Protein AF-A0A3A8RYT7-F1 (afdb_monomer_lite)

Secondary structure (DSSP, 8-state):
------STTGGGGG-----S--TTSPPPPHHHHHHTS-HHHHHHHHHHHHHHHTS-HHHHHHHHHHHHHHHHS-HHHHHHHHHHHHHHHHS-HHHHHHHHHHHHHHHHS-HHHHHHHHHHHHHHTTS-HHHHHHHHHHHHHHHHS-HHHHHHHHHHHHHHHH--

pLDDT: mean 83.04, std 16.18, range [30.67, 96.38]

Sequence (164 aa):
MLRRMTAGVLAVALIIGVPAFAANAPAPTAAERFEKLPPEQKEALRAKLREFKAMSPEEQARVRANLQRWRQLPPEERERLKTNLRDFQRLSPQERQAVREQVRELRGLTPERRGELRERVRAYLKEHPERREQMLENMRRWRQMSQEQRQEARERLRERRRNK

Structure (mmCIF, N/CA/C/O backbone):
data_AF-A0A3A8RYT7-F1
#
_entry.id   AF-A0A3A8RYT7-F1
#
loop_
_atom_site.group_PDB
_atom_site.id
_atom_site.type_symbol
_atom_site.label_atom_id
_atom_site.label_alt_id
_atom_site.label_comp_id
_atom_site.label_asym_id
_atom_site.label_entity_id
_atom_site.label_seq_id
_atom_site.pdbx_PDB_ins_code
_atom_site.Cartn_x
_atom_site.Cartn_y
_atom_site.Cartn_z
_atom_site.occupancy
_atom_site.B_iso_or_equiv
_atom_site.auth_seq_id
_atom_site.auth_comp_id
_atom_site.auth_asym_id
_atom_site.auth_atom_id
_atom_site.pdbx_PDB_model_num
ATOM 1 N N . MET A 1 1 ? 8.070 -24.289 -0.111 1.00 30.67 1 MET A N 1
ATOM 2 C CA . MET A 1 1 ? 8.555 -22.914 0.159 1.00 30.67 1 MET A CA 1
ATOM 3 C C . MET A 1 1 ? 8.105 -21.987 -0.966 1.00 30.67 1 MET A C 1
ATOM 5 O O . MET A 1 1 ? 8.712 -21.978 -2.027 1.00 30.67 1 MET A O 1
ATOM 9 N N . LEU A 1 2 ? 7.003 -21.256 -0.779 1.00 33.19 2 LEU A N 1
ATOM 10 C CA . LEU A 1 2 ? 6.438 -20.389 -1.818 1.00 33.19 2 LEU A CA 1
ATOM 11 C C . LEU A 1 2 ? 7.150 -19.028 -1.776 1.00 33.19 2 LEU A C 1
ATOM 13 O O . LEU A 1 2 ? 6.910 -18.220 -0.874 1.00 33.19 2 LEU A O 1
ATOM 17 N N . ARG A 1 3 ? 8.073 -18.798 -2.716 1.00 41.19 3 ARG A N 1
ATOM 18 C CA . ARG A 1 3 ? 8.813 -17.536 -2.865 1.00 41.19 3 ARG A CA 1
ATOM 19 C C . ARG A 1 3 ? 7.804 -16.418 -3.147 1.00 41.19 3 ARG A C 1
ATOM 21 O O . ARG A 1 3 ? 7.321 -16.243 -4.260 1.00 41.19 3 ARG A O 1
ATOM 28 N N . ARG A 1 4 ? 7.438 -15.674 -2.103 1.00 45.72 4 ARG A N 1
ATOM 29 C CA . ARG A 1 4 ? 6.606 -14.474 -2.206 1.00 45.72 4 ARG A CA 1
ATOM 30 C C . ARG A 1 4 ? 7.372 -13.444 -3.021 1.00 45.72 4 ARG A C 1
ATOM 32 O O . ARG A 1 4 ? 8.279 -12.801 -2.501 1.00 45.72 4 ARG A O 1
ATOM 39 N N . MET A 1 5 ? 7.011 -13.309 -4.292 1.00 39.94 5 MET A N 1
ATOM 40 C CA . MET A 1 5 ? 7.518 -12.248 -5.148 1.00 39.94 5 MET A CA 1
ATOM 41 C C . MET A 1 5 ? 7.146 -10.900 -4.528 1.00 39.94 5 MET A C 1
ATOM 43 O O . MET A 1 5 ? 5.994 -10.464 -4.552 1.00 39.94 5 MET A O 1
ATOM 47 N N . THR A 1 6 ? 8.138 -10.262 -3.915 1.00 41.28 6 THR A N 1
ATOM 48 C CA . THR A 1 6 ? 8.111 -8.844 -3.589 1.00 41.28 6 THR A CA 1
ATOM 49 C C . THR A 1 6 ? 7.886 -8.044 -4.871 1.00 41.28 6 THR A C 1
ATOM 51 O O . THR A 1 6 ? 8.166 -8.511 -5.972 1.00 41.28 6 THR A O 1
ATOM 54 N N . ALA A 1 7 ? 7.346 -6.840 -4.709 1.00 44.44 7 ALA A N 1
ATOM 55 C CA . ALA A 1 7 ? 6.890 -5.863 -5.700 1.00 44.44 7 ALA A CA 1
ATOM 56 C C . ALA A 1 7 ? 7.863 -5.462 -6.849 1.00 44.44 7 ALA A C 1
ATOM 58 O O . ALA A 1 7 ? 7.678 -4.419 -7.468 1.00 44.44 7 ALA A O 1
ATOM 59 N N . GLY A 1 8 ? 8.893 -6.249 -7.164 1.00 44.44 8 GLY A N 1
ATOM 60 C CA . GLY A 1 8 ? 9.956 -5.914 -8.111 1.00 44.44 8 GLY A CA 1
ATOM 61 C C . GLY A 1 8 ? 9.614 -6.045 -9.597 1.00 44.44 8 GLY A C 1
ATOM 62 O O . GLY A 1 8 ? 10.366 -5.521 -10.410 1.00 44.44 8 GLY A O 1
ATOM 63 N N . VAL A 1 9 ? 8.500 -6.679 -9.990 1.00 42.31 9 VAL A N 1
ATOM 64 C CA . VAL A 1 9 ? 8.137 -6.762 -11.424 1.00 42.31 9 VAL A CA 1
ATOM 65 C C . VAL A 1 9 ? 7.476 -5.469 -11.926 1.00 42.31 9 VAL A C 1
ATOM 67 O O . VAL A 1 9 ? 7.629 -5.113 -13.089 1.00 42.31 9 VAL A O 1
ATOM 70 N N . LEU A 1 10 ? 6.807 -4.702 -11.054 1.00 43.44 10 LEU A N 1
ATOM 71 C CA . LEU A 1 10 ? 6.193 -3.418 -11.437 1.00 43.44 10 LEU A CA 1
ATOM 72 C C . LEU A 1 10 ? 7.191 -2.249 -11.476 1.00 43.44 10 LEU A C 1
ATOM 74 O O . LEU A 1 10 ? 6.935 -1.261 -12.161 1.00 43.44 10 LEU A O 1
ATOM 78 N N . ALA A 1 11 ? 8.338 -2.361 -10.799 1.00 43.31 11 ALA A N 1
ATOM 79 C CA . ALA A 1 11 ? 9.322 -1.278 -10.703 1.00 43.31 11 ALA A CA 1
ATOM 80 C C . ALA A 1 11 ? 10.012 -0.947 -12.041 1.00 43.31 11 ALA A C 1
ATOM 82 O O . ALA A 1 11 ? 10.544 0.145 -12.208 1.00 43.31 11 ALA A O 1
ATOM 83 N N . VAL A 1 12 ? 9.961 -1.851 -13.022 1.00 44.66 12 VAL A N 1
ATOM 84 C CA . VAL A 1 12 ? 10.600 -1.660 -14.334 1.00 44.66 12 VAL A CA 1
ATOM 85 C C . VAL A 1 12 ? 9.741 -0.814 -15.293 1.00 44.66 12 VAL A C 1
ATOM 87 O O . VAL A 1 12 ? 10.249 -0.259 -16.260 1.00 44.66 12 VAL A O 1
ATOM 90 N N . ALA A 1 13 ? 8.446 -0.625 -15.015 1.00 46.00 13 ALA A N 1
ATOM 91 C CA . ALA A 1 13 ? 7.547 0.159 -15.875 1.00 46.00 13 ALA A CA 1
ATOM 92 C C . ALA A 1 13 ? 7.623 1.688 -15.643 1.00 46.00 13 ALA A C 1
ATOM 94 O O . ALA A 1 13 ? 6.782 2.434 -16.143 1.00 46.00 13 ALA A O 1
ATOM 95 N N . LEU A 1 14 ? 8.593 2.156 -14.854 1.00 48.78 14 LEU A N 1
ATOM 96 C CA . LEU A 1 14 ? 8.591 3.476 -14.216 1.00 48.78 14 LEU A CA 1
ATOM 97 C C . LEU A 1 14 ? 9.574 4.485 -14.843 1.00 48.78 14 LEU A C 1
ATOM 99 O O . LEU A 1 14 ? 9.796 5.542 -14.265 1.00 48.78 14 LEU A O 1
ATOM 103 N N . ILE A 1 15 ? 10.117 4.203 -16.033 1.00 51.31 15 ILE A N 1
ATOM 104 C CA . ILE A 1 15 ? 11.001 5.121 -16.779 1.00 51.31 15 ILE A CA 1
ATOM 105 C C . ILE A 1 15 ? 10.313 5.590 -18.066 1.00 51.31 15 ILE A C 1
ATOM 107 O O . ILE A 1 15 ? 10.746 5.263 -19.163 1.00 51.31 15 ILE A O 1
ATOM 111 N N . ILE A 1 16 ? 9.196 6.314 -17.962 1.00 58.72 16 ILE A N 1
ATOM 112 C CA . ILE A 1 16 ? 8.675 7.112 -19.086 1.00 58.72 16 ILE A CA 1
ATOM 113 C C . ILE A 1 16 ? 7.991 8.357 -18.506 1.00 58.72 16 ILE A C 1
ATOM 115 O O . ILE A 1 16 ? 6.768 8.447 -18.457 1.00 58.72 16 ILE A O 1
ATOM 119 N N . GLY A 1 17 ? 8.785 9.293 -17.991 1.00 46.75 17 GLY A N 1
ATOM 120 C CA . GLY A 1 17 ? 8.376 10.693 -17.916 1.00 46.75 17 GLY A CA 1
ATOM 121 C C . GLY A 1 17 ? 8.870 11.365 -19.191 1.00 46.75 17 GLY A C 1
ATOM 122 O O . GLY A 1 17 ? 10.078 11.442 -19.392 1.00 46.75 17 GLY A O 1
ATOM 123 N N . VAL A 1 18 ? 7.966 11.778 -20.077 1.00 53.50 18 VAL A N 1
ATOM 124 C CA . VAL A 1 18 ? 8.312 12.622 -21.230 1.00 53.50 18 VAL A CA 1
ATOM 125 C C . VAL A 1 18 ? 7.787 14.024 -20.915 1.00 53.50 18 VAL A C 1
ATOM 127 O O . VAL A 1 18 ? 6.599 14.135 -20.604 1.00 53.50 18 VAL A O 1
ATOM 130 N N . PRO A 1 19 ? 8.614 15.084 -20.957 1.00 48.06 19 PRO A N 1
ATOM 131 C CA . PRO A 1 19 ? 8.099 16.445 -20.929 1.00 48.06 19 PRO A CA 1
ATOM 132 C C . PRO A 1 19 ? 7.312 16.698 -22.218 1.00 48.06 19 PRO A C 1
ATOM 134 O O . PRO A 1 19 ? 7.788 16.419 -23.318 1.00 48.06 19 PRO A O 1
ATOM 137 N N . ALA A 1 20 ? 6.087 17.201 -22.080 1.00 52.72 20 ALA A N 1
ATOM 138 C CA . ALA A 1 20 ? 5.214 17.536 -23.195 1.00 52.72 20 ALA A CA 1
ATOM 139 C C . ALA A 1 20 ? 5.680 18.832 -23.880 1.00 52.72 20 ALA A C 1
ATOM 141 O O . ALA A 1 20 ? 5.076 19.879 -23.696 1.00 52.72 20 ALA A O 1
ATOM 142 N N . PHE A 1 21 ? 6.751 18.761 -24.671 1.00 51.50 21 PHE A N 1
ATOM 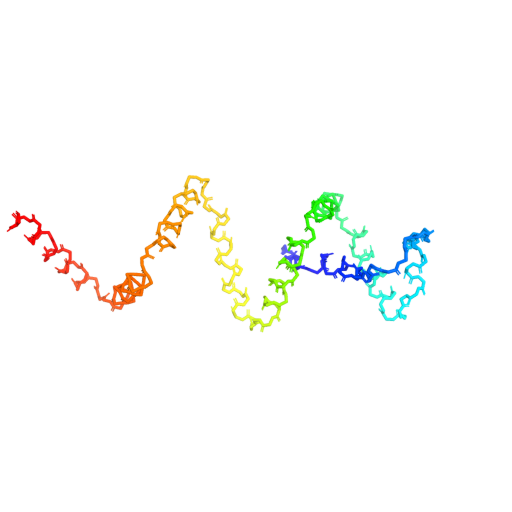143 C CA . PHE A 1 21 ? 7.094 19.793 -25.650 1.00 51.50 21 PHE A CA 1
ATOM 144 C C . PHE A 1 21 ? 7.654 19.132 -26.913 1.00 51.50 21 PHE A C 1
ATOM 146 O O . PHE A 1 21 ? 8.805 18.713 -26.929 1.00 51.50 21 PHE A O 1
ATOM 153 N N . ALA A 1 22 ? 6.781 19.001 -27.923 1.00 48.41 22 ALA A N 1
ATOM 154 C CA . ALA A 1 22 ? 7.020 18.845 -29.370 1.00 48.41 22 ALA A CA 1
ATOM 155 C C . ALA A 1 22 ? 5.973 17.893 -29.981 1.00 48.41 22 ALA A C 1
ATOM 157 O O . ALA A 1 22 ? 6.192 16.693 -30.151 1.00 48.41 22 ALA A O 1
ATOM 158 N N . ALA A 1 23 ? 4.807 18.443 -30.315 1.00 55.03 23 ALA A N 1
A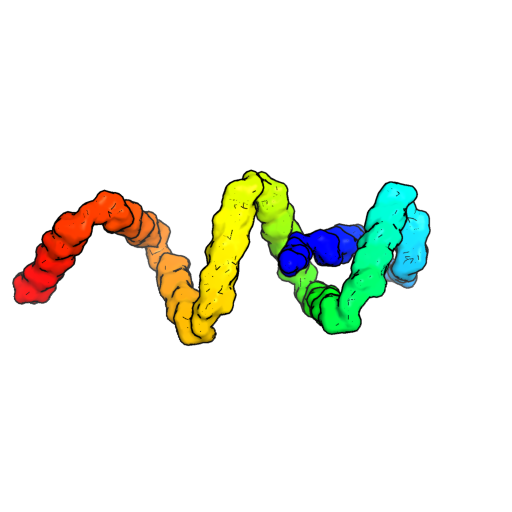TOM 159 C CA . ALA A 1 23 ? 3.771 17.750 -31.067 1.00 55.03 23 ALA A CA 1
ATOM 160 C C . ALA A 1 23 ? 4.160 17.674 -32.558 1.00 55.03 23 ALA A C 1
ATOM 162 O O . ALA A 1 23 ? 3.722 18.521 -33.323 1.00 55.03 23 ALA A O 1
ATOM 163 N N . ASN A 1 24 ? 5.038 16.729 -32.941 1.00 59.34 24 ASN A N 1
ATOM 164 C CA . ASN A 1 24 ? 5.010 16.046 -34.259 1.00 59.34 24 ASN A CA 1
ATOM 165 C C . ASN A 1 24 ? 6.122 15.005 -34.530 1.00 59.34 24 ASN A C 1
ATOM 167 O O . ASN A 1 24 ? 6.203 14.490 -35.642 1.00 59.34 24 ASN A O 1
ATOM 171 N N . ALA A 1 25 ? 6.968 14.635 -33.565 1.00 57.53 25 ALA A N 1
ATOM 172 C CA . ALA A 1 25 ? 7.883 13.504 -33.759 1.00 57.53 25 ALA A CA 1
ATOM 173 C C . ALA A 1 25 ? 7.197 12.181 -33.358 1.00 57.53 25 ALA A C 1
ATOM 175 O O . ALA A 1 25 ? 6.558 12.143 -32.299 1.00 57.53 25 ALA A O 1
ATOM 176 N N . PRO A 1 26 ? 7.326 11.083 -34.135 1.00 65.25 26 PRO A N 1
ATOM 177 C CA . PRO A 1 26 ? 6.882 9.776 -33.672 1.00 65.25 26 PRO A CA 1
ATOM 178 C C . PRO A 1 26 ? 7.617 9.448 -32.370 1.00 65.25 26 PRO A C 1
ATOM 180 O O . PRO A 1 26 ? 8.838 9.581 -32.272 1.00 65.25 26 PRO A O 1
ATOM 183 N N . ALA A 1 27 ? 6.861 9.062 -31.341 1.00 69.62 27 ALA A N 1
ATOM 184 C CA . ALA A 1 27 ? 7.455 8.687 -30.069 1.00 69.62 27 ALA A CA 1
ATOM 185 C C . ALA A 1 27 ? 8.453 7.536 -30.299 1.00 69.62 27 ALA A C 1
ATOM 187 O O . ALA A 1 27 ? 8.110 6.584 -31.007 1.00 69.62 27 ALA A O 1
ATOM 188 N N . PRO A 1 28 ? 9.653 7.576 -29.691 1.00 75.50 28 PRO A N 1
ATOM 189 C CA . PRO A 1 28 ? 10.667 6.558 -29.919 1.00 75.50 28 PRO A CA 1
ATOM 190 C C . PRO A 1 28 ? 10.114 5.167 -29.598 1.00 75.50 28 PRO A C 1
ATOM 192 O O . PRO A 1 28 ? 9.406 4.959 -28.601 1.00 75.50 28 PRO A O 1
ATOM 195 N N . THR A 1 29 ? 10.446 4.193 -30.432 1.00 84.38 29 THR A N 1
ATOM 196 C CA . THR A 1 29 ? 10.098 2.785 -30.247 1.00 84.38 29 THR A CA 1
ATOM 197 C C . THR A 1 29 ? 10.663 2.251 -28.925 1.00 84.38 29 THR A C 1
ATOM 199 O O . THR A 1 29 ? 11.516 2.859 -28.271 1.00 84.38 29 THR A O 1
ATOM 202 N N . ALA A 1 30 ? 10.165 1.098 -28.473 1.00 79.81 30 ALA A N 1
ATOM 203 C CA . ALA A 1 30 ? 10.712 0.452 -27.279 1.00 79.81 30 ALA A CA 1
ATOM 204 C C . ALA A 1 30 ? 12.192 0.058 -27.464 1.00 79.81 30 ALA A C 1
ATOM 206 O O . ALA A 1 30 ? 12.958 0.142 -26.508 1.00 79.81 30 ALA A O 1
ATOM 207 N N . ALA A 1 31 ? 12.589 -0.314 -28.686 1.00 82.25 31 ALA A N 1
ATOM 208 C CA . ALA A 1 31 ? 13.969 -0.641 -29.034 1.00 82.25 31 ALA A CA 1
ATOM 209 C C . ALA A 1 31 ? 14.881 0.593 -28.954 1.00 82.25 31 ALA A C 1
ATOM 211 O O . ALA A 1 31 ? 15.896 0.559 -28.269 1.00 82.25 31 ALA A O 1
ATOM 212 N N . GLU A 1 32 ? 14.477 1.721 -29.542 1.00 85.81 32 GLU A N 1
ATOM 213 C CA . GLU A 1 32 ? 15.251 2.971 -29.466 1.00 85.81 32 GLU A CA 1
ATOM 214 C C . GLU A 1 32 ? 15.373 3.494 -28.031 1.00 85.81 32 GLU A C 1
ATOM 216 O O . GLU A 1 32 ? 16.415 4.015 -27.637 1.00 85.81 32 GLU A O 1
ATOM 221 N N . ARG A 1 33 ? 14.317 3.342 -27.220 1.00 84.38 33 ARG A N 1
ATOM 222 C CA . ARG A 1 33 ? 14.370 3.669 -25.788 1.00 84.38 33 ARG A CA 1
ATOM 223 C C . ARG A 1 33 ? 15.331 2.763 -25.033 1.00 84.38 33 ARG A C 1
ATOM 225 O O . ARG A 1 33 ? 16.074 3.262 -24.197 1.00 84.38 33 ARG A O 1
ATOM 232 N N . PHE A 1 34 ? 15.322 1.463 -25.327 1.00 85.19 34 PHE A N 1
ATOM 233 C CA . PHE A 1 34 ? 16.253 0.513 -24.729 1.00 85.19 34 PHE A CA 1
ATOM 234 C C . PHE A 1 34 ? 17.698 0.864 -25.072 1.00 85.19 34 PHE A C 1
ATOM 236 O O . PHE A 1 34 ? 18.537 0.877 -24.176 1.00 85.19 34 PHE A O 1
ATOM 243 N N . GLU A 1 35 ? 17.985 1.218 -26.327 1.00 89.56 35 GLU A N 1
ATOM 244 C CA . GLU A 1 35 ? 19.350 1.535 -26.748 1.00 89.56 35 GLU A CA 1
ATOM 245 C C . GLU A 1 35 ? 19.944 2.762 -26.055 1.00 89.56 35 GLU A C 1
ATOM 247 O O . GLU A 1 35 ? 21.149 2.793 -25.801 1.00 89.56 35 GLU A O 1
ATOM 252 N N . LYS A 1 36 ? 19.100 3.717 -25.660 1.00 90.75 36 LYS A N 1
ATOM 253 C CA . LYS A 1 36 ? 19.501 4.918 -24.915 1.00 90.75 36 LYS A CA 1
ATOM 254 C C . LYS A 1 36 ? 19.719 4.682 -23.414 1.00 90.75 36 LYS A C 1
ATOM 256 O O . LYS A 1 36 ? 20.141 5.605 -22.721 1.00 90.75 36 LYS A O 1
ATOM 261 N N . LEU A 1 37 ? 19.418 3.492 -22.886 1.00 88.94 37 LEU A N 1
ATOM 262 C CA . LEU A 1 37 ? 19.638 3.192 -21.469 1.00 88.94 37 LEU A CA 1
ATOM 263 C C . LEU A 1 37 ? 21.136 3.004 -21.159 1.00 88.94 37 LEU A C 1
ATOM 265 O O . LEU A 1 37 ? 21.842 2.375 -21.952 1.00 88.94 37 LEU A O 1
ATOM 269 N N . PRO A 1 38 ? 21.615 3.455 -19.984 1.00 93.44 38 PRO A N 1
ATOM 270 C CA . PRO A 1 38 ? 22.943 3.106 -19.486 1.00 93.44 38 PRO A CA 1
ATOM 271 C C . PRO A 1 38 ? 23.153 1.583 -19.423 1.00 93.44 38 PRO A C 1
ATOM 273 O O . PRO A 1 38 ? 22.178 0.852 -19.190 1.00 93.44 38 PRO A O 1
ATOM 276 N N . PRO A 1 39 ? 24.391 1.085 -19.591 1.00 92.19 39 PRO A N 1
ATOM 277 C CA . PRO A 1 39 ? 24.693 -0.348 -19.579 1.00 92.19 39 PRO A CA 1
ATOM 278 C C . PRO A 1 39 ? 24.120 -1.091 -18.365 1.00 92.19 39 PRO A C 1
ATOM 280 O O . PRO A 1 39 ? 23.531 -2.162 -18.513 1.00 92.19 39 PRO A O 1
ATOM 283 N N . GLU A 1 40 ? 24.190 -0.493 -17.177 1.00 88.06 40 GLU A N 1
ATOM 284 C CA . GLU A 1 40 ? 23.693 -1.074 -15.928 1.00 88.06 40 GLU A CA 1
ATOM 285 C C . GLU A 1 40 ? 22.168 -1.246 -15.958 1.00 88.06 40 GLU A C 1
ATOM 287 O O . GLU A 1 40 ? 21.628 -2.253 -15.497 1.00 88.06 40 GLU A O 1
ATOM 292 N N . GLN A 1 41 ? 21.456 -0.283 -16.550 1.00 85.81 41 GLN A N 1
ATOM 293 C CA . GLN A 1 41 ? 20.003 -0.351 -16.707 1.00 85.81 41 GLN A CA 1
ATOM 294 C C . GLN A 1 41 ? 19.600 -1.369 -17.780 1.00 85.81 41 GLN A C 1
ATOM 296 O O . GLN A 1 41 ? 18.618 -2.096 -17.592 1.00 85.81 41 GLN A O 1
ATOM 301 N N . LYS A 1 42 ? 20.368 -1.471 -18.875 1.00 88.56 42 LYS A N 1
ATOM 302 C CA . LYS A 1 42 ? 20.180 -2.520 -19.891 1.00 88.56 42 LYS A CA 1
ATOM 303 C C . LYS A 1 42 ? 20.322 -3.907 -19.264 1.00 88.56 42 LYS A C 1
ATOM 305 O O . LYS A 1 42 ? 19.456 -4.759 -19.474 1.00 88.56 42 LYS A O 1
ATOM 310 N N . GLU A 1 43 ? 21.357 -4.123 -18.454 1.00 91.06 43 GLU A N 1
ATOM 311 C CA . GLU A 1 43 ? 21.577 -5.398 -17.764 1.00 91.06 43 GLU A CA 1
ATOM 312 C C . GLU A 1 43 ? 20.497 -5.707 -16.725 1.00 91.06 43 GLU A C 1
ATOM 314 O O . GLU A 1 43 ? 19.976 -6.826 -16.696 1.00 91.06 43 GLU A O 1
ATOM 319 N N . ALA A 1 44 ? 20.071 -4.718 -15.936 1.00 86.88 44 ALA A N 1
ATOM 320 C CA . ALA A 1 44 ? 18.960 -4.888 -15.003 1.00 86.88 44 ALA A CA 1
ATOM 321 C C . ALA A 1 44 ? 17.665 -5.309 -15.724 1.00 86.88 44 ALA A C 1
ATOM 323 O O . ALA A 1 44 ? 16.960 -6.218 -15.270 1.00 86.88 44 ALA A O 1
ATOM 324 N N . LEU A 1 45 ? 17.367 -4.702 -16.879 1.00 86.31 45 LEU A N 1
ATOM 325 C CA . LEU A 1 45 ? 16.197 -5.063 -17.678 1.00 86.31 45 LEU A CA 1
ATOM 326 C C . LEU A 1 45 ? 16.318 -6.476 -18.263 1.00 86.31 45 LEU A C 1
ATOM 328 O O . LEU A 1 45 ? 15.363 -7.253 -18.198 1.00 86.31 45 LEU A O 1
ATOM 332 N N . ARG A 1 46 ? 17.493 -6.838 -18.792 1.00 89.56 46 ARG A N 1
ATOM 333 C CA . ARG A 1 46 ? 17.772 -8.193 -19.297 1.00 89.56 46 ARG A CA 1
ATOM 334 C C . ARG A 1 46 ? 17.613 -9.241 -18.197 1.00 89.56 46 ARG A C 1
ATOM 336 O O . ARG A 1 46 ? 16.992 -10.275 -18.436 1.00 89.56 46 ARG A O 1
ATOM 343 N N . ALA A 1 47 ? 18.105 -8.969 -16.988 1.00 90.12 47 ALA A N 1
ATOM 344 C CA . ALA A 1 47 ? 17.939 -9.851 -15.836 1.00 90.12 47 ALA A CA 1
ATOM 345 C C . ALA A 1 47 ? 16.458 -10.059 -15.485 1.00 90.12 47 ALA A C 1
ATOM 347 O O . ALA A 1 47 ? 16.006 -11.196 -15.358 1.00 90.12 47 ALA A O 1
ATOM 348 N N . LYS A 1 48 ? 15.672 -8.979 -15.434 1.00 87.00 48 LYS A N 1
ATOM 349 C CA . LYS A 1 48 ? 14.223 -9.045 -15.181 1.00 87.00 48 LYS A CA 1
ATOM 350 C C . LYS A 1 48 ? 13.468 -9.801 -16.273 1.00 87.00 48 LYS A C 1
ATOM 352 O O . LYS A 1 48 ? 12.531 -10.537 -15.972 1.00 87.00 48 LYS A O 1
ATOM 357 N N . LEU A 1 49 ? 13.892 -9.674 -17.531 1.00 89.00 49 LEU A N 1
ATOM 358 C CA . LEU A 1 49 ? 13.325 -10.446 -18.633 1.00 89.00 49 LEU A CA 1
ATOM 359 C C . LEU A 1 49 ? 13.640 -11.943 -18.505 1.00 89.00 49 LEU A C 1
ATOM 361 O O . LEU A 1 49 ? 12.758 -12.763 -18.753 1.00 89.00 49 LEU A O 1
ATOM 365 N N . ARG A 1 50 ? 14.864 -12.308 -18.099 1.00 92.69 50 ARG A N 1
ATOM 366 C CA . ARG A 1 50 ? 15.222 -13.708 -17.807 1.00 92.69 50 ARG A CA 1
ATOM 367 C C . ARG A 1 50 ? 14.371 -14.269 -16.668 1.00 92.69 50 ARG A C 1
ATOM 369 O O . ARG A 1 50 ? 13.811 -15.347 -16.826 1.00 92.69 50 ARG A O 1
ATOM 376 N N . GLU A 1 51 ? 14.203 -13.514 -15.580 1.00 90.69 51 GLU A N 1
ATOM 377 C CA . GLU A 1 51 ? 13.312 -13.889 -14.471 1.00 90.69 51 GLU A CA 1
ATOM 378 C C . GLU A 1 51 ? 11.877 -14.125 -14.958 1.00 90.69 51 GLU A C 1
ATOM 380 O O . GLU A 1 51 ? 11.281 -15.140 -14.623 1.00 90.69 51 GLU A O 1
ATOM 385 N N . PHE A 1 52 ? 11.330 -13.222 -15.778 1.00 89.56 52 PHE A N 1
ATOM 386 C CA . PHE A 1 52 ? 9.981 -13.362 -16.333 1.00 89.56 52 PHE A CA 1
ATOM 387 C C . PHE A 1 52 ? 9.830 -14.602 -17.219 1.00 89.56 52 PHE A C 1
ATOM 389 O O . PHE A 1 52 ? 8.853 -15.333 -17.084 1.00 89.56 52 PHE A O 1
ATOM 396 N N . LYS A 1 53 ? 10.799 -14.864 -18.102 1.00 91.75 53 LYS A N 1
ATOM 397 C CA . LYS A 1 53 ? 10.784 -16.046 -18.977 1.00 91.75 53 LYS A CA 1
ATOM 398 C C . LYS A 1 53 ? 10.887 -17.361 -18.200 1.00 91.75 53 LYS A C 1
ATOM 400 O O . LYS A 1 53 ? 10.375 -18.366 -18.673 1.00 91.75 53 LYS A O 1
ATOM 405 N N . ALA A 1 54 ? 11.521 -17.346 -17.028 1.00 94.62 54 ALA A N 1
ATOM 406 C CA . ALA A 1 54 ? 11.646 -18.510 -16.153 1.00 94.62 54 ALA A CA 1
ATOM 407 C C . ALA A 1 54 ? 10.394 -18.787 -15.290 1.00 94.62 54 ALA A C 1
ATOM 409 O O . ALA A 1 54 ? 10.344 -19.812 -14.615 1.00 94.62 54 ALA A O 1
ATOM 410 N N . MET A 1 55 ? 9.398 -17.892 -15.278 1.00 92.88 55 MET A N 1
ATOM 411 C CA . MET A 1 55 ? 8.132 -18.095 -14.556 1.00 92.88 55 MET A CA 1
ATOM 412 C C . MET A 1 55 ? 7.232 -19.111 -15.264 1.00 92.88 55 MET A C 1
ATOM 414 O O . MET A 1 55 ? 7.308 -19.258 -16.488 1.00 92.88 55 MET A O 1
ATOM 418 N N . SER A 1 56 ? 6.314 -19.734 -14.514 1.00 96.06 56 SER A N 1
ATOM 419 C CA . SER A 1 56 ? 5.291 -20.604 -15.110 1.00 96.06 56 SER A CA 1
ATOM 420 C C . SER A 1 56 ? 4.372 -19.820 -16.064 1.00 96.06 56 SER A C 1
ATOM 422 O O . SER A 1 56 ? 4.217 -18.600 -15.910 1.00 96.06 56 SER A O 1
ATOM 424 N N . PRO A 1 57 ? 3.718 -20.477 -17.038 1.00 94.69 57 PRO A N 1
ATOM 425 C CA . PRO A 1 57 ? 2.776 -19.814 -17.940 1.00 94.69 57 PRO A CA 1
ATOM 426 C C . PRO A 1 57 ? 1.684 -19.012 -17.211 1.00 94.69 57 PRO A C 1
ATOM 428 O O . PRO A 1 57 ? 1.354 -17.895 -17.623 1.00 94.69 57 PRO A O 1
ATOM 431 N N . GLU A 1 58 ? 1.173 -19.530 -16.093 1.00 93.25 58 GLU A N 1
ATOM 432 C CA . GLU A 1 58 ? 0.151 -18.888 -15.260 1.00 93.25 58 GLU A CA 1
ATOM 433 C C . GLU A 1 58 ? 0.695 -17.632 -14.573 1.00 93.25 58 GLU A C 1
ATOM 435 O O . GLU A 1 58 ? 0.044 -16.582 -14.539 1.00 93.25 58 GLU A O 1
ATOM 440 N N . GLU A 1 59 ? 1.914 -17.704 -14.041 1.00 88.88 59 GLU A N 1
ATOM 441 C CA . GLU A 1 59 ? 2.576 -16.559 -13.424 1.00 88.88 59 GLU A CA 1
ATOM 442 C C . GLU A 1 59 ? 2.877 -15.466 -14.449 1.00 88.88 59 GLU A C 1
ATOM 444 O O . GLU A 1 59 ? 2.615 -14.284 -14.189 1.00 88.88 59 GLU A O 1
ATOM 449 N N . GLN A 1 60 ? 3.344 -15.849 -15.638 1.00 90.38 60 GLN A N 1
ATOM 450 C CA . GLN A 1 60 ? 3.550 -14.916 -16.737 1.00 90.38 60 GLN A CA 1
ATOM 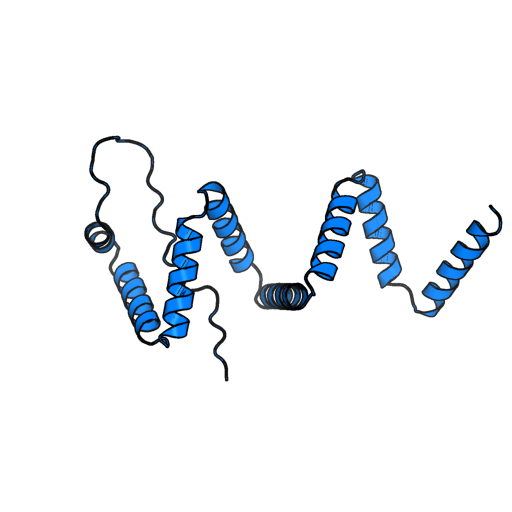451 C C . GLN A 1 60 ? 2.235 -14.257 -17.169 1.00 90.38 60 GLN A C 1
ATOM 453 O O . GLN A 1 60 ? 2.199 -13.043 -17.392 1.00 90.38 60 GLN A O 1
ATOM 458 N N . ALA A 1 61 ? 1.143 -15.024 -17.260 1.00 92.62 61 ALA A N 1
ATOM 459 C CA . ALA A 1 61 ? -0.182 -14.497 -17.577 1.00 92.62 61 ALA A CA 1
ATOM 460 C C . ALA A 1 61 ? -0.643 -13.478 -16.525 1.00 92.62 61 ALA A C 1
ATOM 462 O O . ALA A 1 61 ? -1.084 -12.381 -16.876 1.00 92.62 61 ALA A O 1
ATOM 463 N N . ARG A 1 62 ? -0.443 -13.775 -15.235 1.00 88.19 62 ARG A N 1
ATOM 464 C CA . ARG A 1 62 ? -0.740 -12.846 -14.135 1.00 88.19 62 ARG A CA 1
ATOM 465 C C . ARG A 1 62 ? 0.071 -11.553 -14.237 1.00 88.19 62 ARG A C 1
ATOM 467 O O . ARG A 1 62 ? -0.477 -10.469 -14.034 1.00 88.19 62 ARG A O 1
ATOM 474 N N . VAL A 1 63 ? 1.362 -11.643 -14.553 1.00 86.69 63 VAL A N 1
ATOM 475 C CA . VAL A 1 63 ? 2.224 -10.466 -14.751 1.00 86.69 63 VAL A CA 1
ATOM 476 C C . VAL A 1 63 ? 1.756 -9.633 -15.948 1.00 86.69 63 VAL A C 1
ATOM 478 O O . VAL A 1 63 ? 1.621 -8.416 -15.812 1.00 86.69 63 VAL A O 1
ATOM 481 N N . ARG A 1 64 ? 1.434 -10.263 -17.087 1.00 88.75 64 ARG A N 1
ATOM 482 C CA . ARG A 1 64 ? 0.890 -9.572 -18.273 1.00 88.75 64 ARG A CA 1
ATOM 483 C C . ARG A 1 64 ? -0.428 -8.859 -17.962 1.00 88.75 64 ARG A C 1
ATOM 485 O O . ARG A 1 64 ? -0.562 -7.679 -18.279 1.00 88.75 64 ARG A O 1
ATOM 492 N N . ALA A 1 65 ? -1.351 -9.521 -17.265 1.00 88.69 65 ALA A N 1
ATOM 493 C CA . ALA A 1 65 ? -2.622 -8.928 -16.848 1.00 88.69 65 ALA A CA 1
ATOM 494 C C . ALA A 1 65 ? -2.427 -7.739 -15.888 1.00 88.69 65 ALA A C 1
ATOM 496 O O . ALA A 1 65 ? -3.102 -6.715 -15.999 1.00 88.69 65 ALA A O 1
ATOM 497 N N . ASN A 1 66 ? -1.476 -7.830 -14.953 1.00 86.06 66 ASN A N 1
ATOM 498 C CA . ASN A 1 66 ? -1.128 -6.713 -14.071 1.00 86.06 66 ASN A CA 1
ATOM 499 C C . ASN A 1 66 ? -0.560 -5.522 -14.849 1.00 86.06 66 ASN A C 1
ATOM 501 O O . ASN A 1 66 ? -0.947 -4.384 -14.587 1.00 86.06 66 ASN A O 1
ATOM 505 N N . LEU A 1 67 ? 0.323 -5.779 -15.818 1.00 86.31 67 LEU A N 1
ATOM 506 C CA . LEU A 1 67 ? 0.895 -4.738 -16.667 1.00 86.31 67 LEU A CA 1
ATOM 507 C C . LEU A 1 67 ? -0.175 -4.061 -17.534 1.00 86.31 67 LEU A C 1
ATOM 509 O O . LEU A 1 67 ? -0.157 -2.841 -17.679 1.00 86.31 67 LEU A O 1
ATOM 513 N N . GLN A 1 68 ? -1.120 -4.828 -18.079 1.00 87.69 68 GLN A N 1
ATOM 514 C CA . GLN A 1 68 ? -2.242 -4.279 -18.838 1.00 87.69 68 GLN A CA 1
ATOM 515 C C . GLN A 1 68 ? -3.106 -3.363 -17.968 1.00 87.69 68 GLN A C 1
ATOM 517 O O . GLN A 1 68 ? -3.356 -2.225 -18.359 1.00 87.69 68 GLN A O 1
ATOM 522 N N . ARG A 1 69 ? -3.482 -3.810 -16.762 1.00 86.25 69 ARG A N 1
ATOM 523 C CA . ARG A 1 69 ? -4.228 -2.978 -15.805 1.00 86.25 69 ARG A CA 1
ATOM 524 C C . ARG A 1 69 ? -3.480 -1.691 -15.473 1.00 86.25 69 ARG A C 1
ATOM 526 O O . ARG A 1 69 ? -4.068 -0.621 -15.523 1.00 86.25 69 ARG A O 1
ATOM 533 N N . TRP A 1 70 ? -2.174 -1.774 -15.219 1.00 85.19 70 TRP A N 1
ATOM 534 C CA . TRP A 1 70 ? -1.334 -0.598 -14.977 1.00 85.19 70 TRP A CA 1
ATOM 535 C C . TRP A 1 70 ? -1.349 0.395 -16.150 1.00 85.19 70 TRP A C 1
ATOM 537 O O . TRP A 1 70 ? -1.509 1.596 -15.944 1.00 85.19 70 TRP A O 1
ATOM 547 N N . ARG A 1 71 ? -1.231 -0.099 -17.390 1.00 84.94 71 ARG A N 1
ATOM 548 C CA . ARG A 1 71 ? -1.283 0.719 -18.617 1.00 84.94 71 ARG A CA 1
ATOM 549 C C . ARG A 1 71 ? -2.651 1.348 -18.887 1.00 84.94 71 ARG A C 1
ATOM 551 O O . ARG A 1 71 ? -2.719 2.277 -19.682 1.00 84.94 71 ARG A O 1
ATOM 558 N N . GLN A 1 72 ? -3.710 0.855 -18.255 1.00 91.38 72 GLN A N 1
ATOM 559 C CA . GLN A 1 72 ? -5.058 1.418 -18.348 1.00 91.38 72 GLN A CA 1
ATOM 560 C C . GLN A 1 72 ? -5.354 2.430 -17.234 1.00 91.38 72 GLN A C 1
ATOM 562 O O . GLN A 1 72 ? -6.335 3.158 -17.330 1.00 91.38 72 GLN A O 1
ATOM 567 N N . LEU A 1 73 ? -4.515 2.515 -16.193 1.00 87.38 73 LEU A N 1
ATOM 568 C CA . LEU A 1 73 ? -4.706 3.501 -15.129 1.00 87.38 73 LEU A CA 1
ATOM 569 C C . LEU A 1 73 ? -4.544 4.930 -15.670 1.00 87.38 73 LEU A C 1
ATOM 571 O O . LEU A 1 73 ? -3.599 5.153 -16.441 1.00 87.38 73 LEU A O 1
ATOM 575 N N . PRO A 1 74 ? -5.376 5.890 -15.227 1.00 94.06 74 PRO A N 1
ATOM 576 C CA . PRO A 1 74 ? -5.146 7.314 -15.451 1.00 94.06 74 PRO A CA 1
ATOM 577 C C . PRO A 1 74 ? -3.765 7.757 -14.938 1.00 94.06 74 PRO A C 1
ATOM 579 O O . PRO A 1 74 ? -3.262 7.165 -13.973 1.00 94.06 74 PRO A O 1
ATOM 582 N N . PRO A 1 75 ? -3.129 8.772 -15.549 1.00 88.69 75 PRO A N 1
ATOM 583 C CA . PRO A 1 75 ? -1.820 9.267 -15.121 1.00 88.69 75 PRO A CA 1
ATOM 584 C C . PRO A 1 75 ? -1.754 9.610 -13.628 1.00 88.69 75 PRO A C 1
ATOM 586 O O . PRO A 1 75 ? -0.805 9.222 -12.950 1.00 88.69 75 PRO A O 1
ATOM 589 N N . GLU A 1 76 ? -2.792 10.244 -13.090 1.00 89.94 76 GLU A N 1
ATOM 590 C CA . GLU A 1 76 ? -2.877 10.675 -11.692 1.00 89.94 76 GLU A CA 1
ATOM 591 C C . GLU A 1 76 ? -2.876 9.473 -10.740 1.00 89.94 76 GLU A C 1
ATOM 593 O O . GLU A 1 76 ? -2.186 9.463 -9.720 1.00 89.94 76 GLU A O 1
ATOM 598 N N . GLU A 1 77 ? -3.603 8.416 -11.102 1.00 86.44 77 GLU A N 1
ATOM 599 C CA . GLU A 1 77 ? -3.639 7.168 -10.339 1.00 86.44 77 GLU A CA 1
ATOM 600 C C . GLU A 1 77 ? -2.299 6.427 -10.407 1.00 86.44 77 GLU A C 1
ATOM 602 O O . GLU A 1 77 ? -1.846 5.864 -9.407 1.00 86.44 77 GLU A O 1
ATOM 607 N N . ARG A 1 78 ? -1.597 6.477 -11.548 1.00 86.88 78 ARG A N 1
ATOM 608 C CA . ARG A 1 78 ? -0.229 5.940 -11.631 1.00 86.88 78 ARG A CA 1
ATOM 609 C C . ARG A 1 78 ? 0.709 6.690 -10.697 1.00 86.88 78 ARG A C 1
ATOM 611 O O . ARG A 1 78 ? 1.455 6.039 -9.969 1.00 86.88 78 ARG A O 1
ATOM 618 N N . GLU A 1 79 ? 0.670 8.021 -10.688 1.00 88.75 79 GLU A N 1
ATOM 619 C CA . GLU A 1 79 ? 1.517 8.826 -9.801 1.00 88.75 79 GLU A CA 1
ATOM 620 C C . GLU A 1 79 ? 1.218 8.559 -8.324 1.00 88.75 79 GLU A C 1
ATOM 622 O O . GLU A 1 79 ? 2.144 8.348 -7.539 1.00 88.75 79 GLU A O 1
ATOM 627 N N . ARG A 1 80 ? -0.057 8.424 -7.946 1.00 87.25 80 ARG A N 1
ATOM 628 C CA . ARG A 1 80 ? -0.442 8.003 -6.588 1.00 87.25 80 ARG A CA 1
ATOM 629 C C . ARG A 1 80 ? 0.176 6.662 -6.202 1.00 87.25 80 ARG A C 1
ATOM 631 O O . ARG A 1 80 ? 0.760 6.535 -5.127 1.00 87.25 80 ARG A O 1
ATOM 638 N N . LEU A 1 81 ? 0.099 5.659 -7.077 1.00 86.81 81 LEU A N 1
ATOM 639 C CA . LEU A 1 81 ? 0.684 4.343 -6.805 1.00 86.81 81 LEU A CA 1
ATOM 640 C C . LEU A 1 81 ? 2.216 4.378 -6.732 1.00 86.81 81 LEU A C 1
ATOM 642 O O . LEU A 1 81 ? 2.796 3.671 -5.906 1.00 86.81 81 LEU A O 1
ATOM 646 N N . LYS A 1 82 ? 2.876 5.205 -7.551 1.00 85.88 82 LYS A N 1
ATOM 647 C CA . LYS A 1 82 ? 4.331 5.416 -7.485 1.00 85.88 82 LYS A CA 1
ATOM 648 C C . LYS A 1 82 ? 4.745 6.045 -6.155 1.00 85.88 82 LYS A C 1
ATOM 650 O O . LYS A 1 82 ? 5.709 5.581 -5.548 1.00 85.88 82 LYS A O 1
ATOM 655 N N . THR A 1 83 ? 4.011 7.054 -5.688 1.00 90.19 83 THR A N 1
ATOM 656 C CA . THR A 1 83 ? 4.244 7.695 -4.385 1.00 90.19 83 THR A CA 1
ATOM 657 C C . THR A 1 83 ? 4.056 6.699 -3.247 1.00 90.19 83 THR A C 1
ATOM 659 O O . THR A 1 83 ? 4.981 6.492 -2.466 1.00 90.19 83 THR A O 1
ATOM 662 N N . ASN A 1 84 ? 2.944 5.959 -3.236 1.00 85.50 84 ASN A N 1
ATOM 663 C CA . ASN A 1 84 ? 2.689 4.923 -2.232 1.00 85.50 84 ASN A CA 1
ATOM 664 C C . ASN A 1 84 ? 3.794 3.854 -2.198 1.00 85.50 84 ASN A C 1
ATOM 666 O O . ASN A 1 84 ? 4.192 3.398 -1.127 1.00 85.50 84 ASN A O 1
ATOM 670 N N . LEU A 1 85 ? 4.304 3.445 -3.366 1.00 86.88 85 LEU A N 1
ATOM 671 C CA . LEU A 1 85 ? 5.418 2.501 -3.448 1.00 86.88 85 LEU A CA 1
ATOM 672 C C . LEU A 1 85 ? 6.699 3.092 -2.850 1.00 86.88 85 LEU A C 1
ATOM 674 O O . LEU A 1 85 ? 7.396 2.393 -2.114 1.00 86.88 85 LEU A O 1
ATOM 678 N N . ARG A 1 86 ? 7.001 4.360 -3.146 1.00 89.69 86 ARG A N 1
ATOM 679 C CA . ARG A 1 86 ? 8.166 5.065 -2.600 1.00 89.69 86 ARG A CA 1
ATOM 680 C C . ARG A 1 86 ? 8.083 5.174 -1.080 1.00 89.69 86 ARG A C 1
ATOM 682 O O . ARG A 1 86 ? 9.064 4.890 -0.402 1.00 89.69 86 ARG A O 1
ATOM 689 N N . ASP A 1 87 ? 6.919 5.516 -0.545 1.00 87.81 87 ASP A N 1
ATOM 690 C CA . ASP A 1 87 ? 6.713 5.633 0.900 1.00 87.81 87 ASP A CA 1
ATOM 691 C C . ASP A 1 87 ? 6.812 4.272 1.586 1.00 87.81 87 ASP A C 1
ATOM 693 O O . ASP A 1 87 ? 7.532 4.120 2.570 1.00 87.81 87 ASP A O 1
ATOM 697 N N . PHE A 1 88 ? 6.226 3.233 0.990 1.00 88.06 88 PHE A N 1
ATOM 698 C CA . PHE A 1 88 ? 6.397 1.864 1.469 1.00 88.06 88 PHE A CA 1
ATOM 699 C C . PHE A 1 88 ? 7.869 1.409 1.461 1.00 88.06 88 PHE A C 1
ATOM 701 O O . PHE A 1 88 ? 8.304 0.685 2.356 1.00 88.06 88 PHE A O 1
ATOM 708 N N . GLN A 1 89 ? 8.659 1.833 0.470 1.00 88.44 89 GLN A N 1
ATOM 709 C CA . GLN A 1 89 ? 10.101 1.567 0.401 1.00 88.44 89 GLN A CA 1
ATOM 710 C C . GLN A 1 89 ? 10.930 2.393 1.394 1.00 88.44 89 GLN A C 1
ATOM 712 O O . GLN A 1 89 ? 12.092 2.065 1.610 1.00 88.44 89 GLN A O 1
ATOM 717 N N . ARG A 1 90 ? 10.375 3.430 2.021 1.00 93.38 90 ARG A N 1
ATOM 718 C CA . ARG A 1 90 ? 11.054 4.180 3.091 1.00 93.38 90 ARG A CA 1
ATOM 719 C C . ARG A 1 90 ? 10.825 3.574 4.471 1.00 93.38 90 ARG A C 1
ATOM 721 O O . ARG A 1 90 ? 11.662 3.756 5.344 1.00 93.38 90 ARG A O 1
ATOM 728 N N . LEU A 1 91 ? 9.742 2.816 4.642 1.00 91.69 91 LEU A N 1
ATOM 729 C CA . LEU A 1 91 ? 9.456 2.093 5.880 1.00 91.69 91 LEU A CA 1
ATOM 730 C C . LEU A 1 91 ? 10.589 1.123 6.239 1.00 91.69 91 LEU A C 1
ATOM 732 O O . LEU A 1 91 ? 11.173 0.479 5.353 1.00 91.69 91 LEU A O 1
ATOM 736 N N . SER A 1 92 ? 10.833 0.963 7.538 1.00 96.38 92 SER A N 1
ATOM 737 C CA . SER A 1 92 ? 11.718 -0.065 8.084 1.00 96.38 92 SER A CA 1
ATOM 738 C C . SER A 1 92 ? 11.209 -1.479 7.754 1.00 96.38 92 SER A C 1
ATOM 740 O O . SER A 1 92 ? 10.026 -1.675 7.446 1.00 96.38 92 SER A O 1
ATOM 742 N N . PRO A 1 93 ? 12.065 -2.515 7.821 1.00 94.06 93 PRO A N 1
ATOM 743 C CA . PRO A 1 93 ? 11.637 -3.891 7.571 1.00 94.06 93 PRO A CA 1
ATOM 744 C C . PRO A 1 93 ? 10.453 -4.340 8.442 1.00 94.06 93 PRO A C 1
ATOM 746 O O . PRO A 1 93 ? 9.550 -5.010 7.935 1.00 94.06 93 PRO A O 1
ATOM 749 N N . GLN A 1 94 ? 10.427 -3.932 9.716 1.00 92.75 94 GLN A N 1
ATOM 750 C CA . GLN A 1 94 ? 9.354 -4.263 10.656 1.00 92.75 94 GLN A CA 1
ATOM 751 C C . GLN A 1 94 ? 8.041 -3.563 10.285 1.00 92.75 94 GLN A C 1
ATOM 753 O O . GLN A 1 94 ? 6.997 -4.209 10.216 1.00 92.75 94 GLN A O 1
ATOM 758 N N . GLU A 1 95 ? 8.082 -2.273 9.954 1.00 91.19 95 GLU A N 1
ATOM 759 C CA . GLU A 1 95 ? 6.895 -1.528 9.516 1.00 91.19 95 GLU A CA 1
ATOM 760 C C . GLU A 1 95 ? 6.334 -2.075 8.199 1.00 91.19 95 GLU A C 1
ATOM 762 O O . GLU A 1 95 ? 5.125 -2.266 8.060 1.00 91.19 95 GLU A O 1
ATOM 767 N N . ARG A 1 96 ? 7.203 -2.415 7.236 1.00 91.50 96 ARG A N 1
ATOM 768 C CA . ARG A 1 96 ? 6.770 -3.074 5.993 1.00 91.50 96 ARG A CA 1
ATOM 769 C C . ARG A 1 96 ? 6.071 -4.396 6.275 1.00 91.50 96 ARG A C 1
ATOM 771 O O . ARG A 1 96 ? 5.124 -4.743 5.566 1.00 91.50 96 ARG A O 1
ATOM 778 N N . GLN A 1 97 ? 6.554 -5.153 7.258 1.00 92.00 97 GLN A N 1
ATOM 779 C CA . GLN A 1 97 ? 5.940 -6.413 7.650 1.00 92.00 97 GLN A CA 1
ATOM 780 C C . GLN A 1 97 ? 4.558 -6.185 8.271 1.00 92.00 97 GLN A C 1
ATOM 782 O O . GLN A 1 97 ? 3.600 -6.813 7.820 1.00 92.00 97 GLN A O 1
ATOM 787 N N . ALA A 1 98 ? 4.431 -5.220 9.183 1.00 90.69 98 ALA A N 1
ATOM 788 C CA . ALA A 1 98 ? 3.150 -4.844 9.777 1.00 90.69 98 ALA A CA 1
ATOM 789 C C . ALA A 1 98 ? 2.122 -4.424 8.708 1.00 90.69 98 ALA A C 1
ATOM 791 O O . ALA A 1 98 ? 0.994 -4.915 8.691 1.00 90.69 98 ALA A O 1
ATOM 792 N N . VAL A 1 99 ? 2.524 -3.597 7.736 1.00 89.81 99 VAL A N 1
ATOM 793 C CA . VAL A 1 99 ? 1.651 -3.204 6.614 1.00 89.81 99 VAL A CA 1
ATOM 794 C C . VAL A 1 99 ? 1.221 -4.420 5.784 1.00 89.81 99 VAL A C 1
ATOM 796 O O . VAL A 1 99 ? 0.057 -4.538 5.399 1.00 89.81 99 VAL A O 1
ATOM 799 N N . ARG A 1 100 ? 2.130 -5.363 5.503 1.00 89.19 100 ARG A N 1
ATOM 800 C CA . ARG A 1 100 ? 1.795 -6.589 4.751 1.00 89.19 100 ARG A CA 1
ATOM 801 C C . ARG A 1 100 ? 0.800 -7.477 5.492 1.00 89.19 100 ARG A C 1
ATOM 803 O O . ARG A 1 100 ? -0.010 -8.135 4.837 1.00 89.19 100 ARG A O 1
ATOM 810 N N . GLU A 1 101 ? 0.889 -7.539 6.813 1.00 90.88 101 GLU A N 1
ATOM 811 C CA . GLU A 1 101 ? -0.030 -8.300 7.663 1.00 90.88 101 GLU A CA 1
ATOM 812 C C . GLU A 1 101 ? -1.418 -7.669 7.659 1.00 90.88 101 GLU A C 1
ATOM 814 O O . GLU A 1 101 ? -2.373 -8.339 7.271 1.00 90.88 101 GLU A O 1
ATOM 819 N N . GLN A 1 102 ? -1.508 -6.359 7.892 1.00 87.62 102 GLN A N 1
ATOM 820 C CA . GLN A 1 102 ? -2.767 -5.613 7.805 1.00 87.62 102 GLN A CA 1
ATOM 821 C C . GLN A 1 102 ? -3.439 -5.773 6.434 1.00 87.62 102 GLN A C 1
ATOM 823 O O . GLN A 1 102 ? -4.633 -6.048 6.332 1.00 87.62 102 GLN A O 1
ATOM 828 N N . VAL A 1 103 ? -2.671 -5.667 5.344 1.00 88.19 103 VAL A N 1
ATOM 829 C CA . VAL A 1 103 ? -3.201 -5.881 3.988 1.00 88.19 103 VAL A CA 1
ATOM 830 C C . VAL A 1 103 ? -3.698 -7.318 3.800 1.00 88.19 103 VAL A C 1
ATOM 832 O O . VAL A 1 103 ? -4.686 -7.531 3.095 1.00 88.19 103 VAL A O 1
ATOM 835 N N . ARG A 1 104 ? -3.040 -8.315 4.403 1.00 89.25 104 ARG A N 1
ATOM 836 C CA . ARG A 1 104 ? -3.485 -9.713 4.332 1.00 89.25 104 ARG A CA 1
ATOM 837 C C . ARG A 1 104 ? -4.802 -9.912 5.073 1.00 89.25 104 ARG A C 1
ATOM 839 O O . ARG A 1 104 ? -5.701 -10.525 4.506 1.00 89.25 104 ARG A O 1
ATOM 846 N N . GLU A 1 105 ? -4.923 -9.366 6.276 1.00 88.31 105 GLU A N 1
ATOM 847 C CA . GLU A 1 105 ? -6.156 -9.408 7.068 1.00 88.31 105 GLU A CA 1
ATOM 848 C C . GLU A 1 105 ? -7.315 -8.766 6.303 1.00 88.31 105 GLU A C 1
ATOM 850 O O . GLU A 1 105 ? -8.353 -9.393 6.099 1.00 88.31 105 GLU A O 1
ATOM 855 N N . LEU A 1 106 ? -7.104 -7.566 5.751 1.00 87.19 106 LEU A N 1
ATOM 856 C CA . LEU A 1 106 ? -8.107 -6.862 4.947 1.00 87.19 106 LEU A CA 1
ATOM 857 C C . LEU A 1 106 ? -8.535 -7.643 3.695 1.00 87.19 106 LEU A C 1
ATOM 859 O O . LEU A 1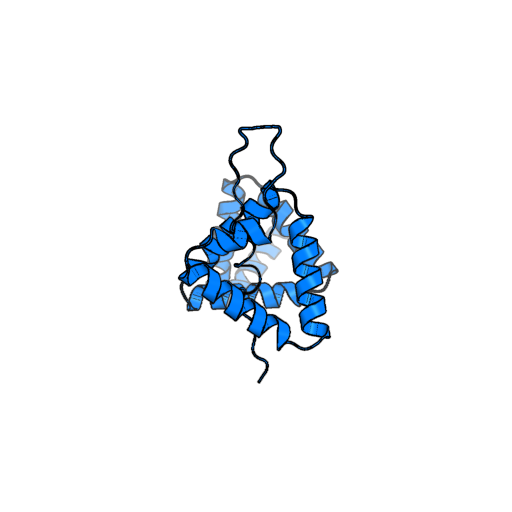 106 ? -9.701 -7.591 3.287 1.00 87.19 106 LEU A O 1
ATOM 863 N N . ARG A 1 107 ? -7.602 -8.365 3.062 1.00 86.75 107 ARG A N 1
ATOM 864 C CA . ARG A 1 107 ? -7.899 -9.230 1.910 1.00 86.75 107 ARG A CA 1
ATOM 865 C C . ARG A 1 107 ? -8.705 -10.465 2.299 1.00 86.75 107 ARG A C 1
ATOM 867 O O . ARG A 1 107 ? -9.503 -10.900 1.476 1.00 86.75 107 ARG A O 1
ATOM 874 N N . GLY A 1 108 ? -8.511 -10.976 3.514 1.00 89.50 108 GLY A N 1
ATOM 875 C CA . GLY A 1 108 ? -9.271 -12.093 4.076 1.00 89.50 108 GLY A CA 1
ATOM 876 C C . GLY A 1 108 ? -10.692 -11.731 4.515 1.00 89.50 108 GLY A C 1
ATOM 877 O O . GLY A 1 108 ? -11.504 -12.628 4.708 1.00 89.50 108 GLY A O 1
ATOM 878 N N . LEU A 1 109 ? -11.018 -10.439 4.644 1.00 91.88 109 LEU A N 1
ATOM 879 C CA . LEU A 1 109 ? -12.387 -10.007 4.932 1.00 91.88 109 LEU A CA 1
ATOM 880 C C . LEU A 1 109 ? -13.339 -10.369 3.790 1.00 91.88 109 LEU A C 1
ATOM 882 O O . LEU A 1 109 ? -13.015 -10.161 2.614 1.00 91.88 109 LEU A O 1
ATOM 886 N N . THR A 1 110 ? -14.543 -10.814 4.158 1.00 94.50 110 THR A N 1
ATOM 887 C CA . THR A 1 110 ? -15.647 -11.002 3.210 1.00 94.50 110 THR A CA 1
ATOM 888 C C . THR A 1 110 ? -16.024 -9.666 2.550 1.00 94.50 110 THR A C 1
ATOM 890 O O . THR A 1 110 ? -15.735 -8.596 3.110 1.00 94.50 110 THR A O 1
ATOM 893 N N . PRO A 1 111 ? -16.653 -9.682 1.361 1.00 91.69 111 PRO A N 1
ATOM 894 C CA . PRO A 1 111 ? -17.116 -8.462 0.698 1.00 91.69 111 PRO A CA 1
ATOM 895 C C . PRO A 1 111 ? -17.994 -7.584 1.600 1.00 91.69 111 PRO A C 1
ATOM 897 O O . PRO A 1 111 ? -17.800 -6.368 1.637 1.00 91.69 111 PRO A O 1
ATOM 900 N N . GLU A 1 112 ? -18.874 -8.200 2.389 1.00 93.56 112 GLU A N 1
ATOM 901 C CA . GLU A 1 112 ? -19.793 -7.536 3.320 1.00 93.56 112 GLU A CA 1
ATOM 902 C C . GLU A 1 112 ? -19.010 -6.833 4.429 1.00 93.56 112 GLU A C 1
ATOM 904 O O . GLU A 1 112 ? -19.153 -5.627 4.626 1.00 93.56 112 GLU A O 1
ATOM 909 N N . ARG A 1 113 ? -18.085 -7.545 5.088 1.00 92.25 113 ARG A N 1
ATOM 910 C CA . ARG A 1 113 ? -17.233 -6.968 6.143 1.00 92.25 113 ARG A CA 1
ATOM 911 C C . ARG A 1 113 ? -16.345 -5.845 5.626 1.00 92.25 113 ARG A C 1
ATOM 913 O O . ARG A 1 113 ? -16.112 -4.856 6.322 1.00 92.25 113 ARG A O 1
ATOM 920 N N . ARG A 1 114 ? -15.853 -5.964 4.392 1.00 90.25 114 ARG A N 1
ATOM 921 C CA . ARG A 1 114 ? -15.097 -4.889 3.741 1.00 90.25 114 ARG A CA 1
ATOM 922 C C . ARG A 1 114 ? -15.987 -3.678 3.451 1.00 90.25 114 ARG A C 1
ATOM 924 O O . ARG A 1 114 ? -15.519 -2.550 3.601 1.00 90.25 114 ARG A O 1
ATOM 931 N N . GLY A 1 115 ? -17.239 -3.901 3.051 1.00 91.38 115 GLY A N 1
ATOM 932 C CA . GLY A 1 115 ? -18.255 -2.861 2.883 1.00 91.38 115 GLY A CA 1
ATOM 933 C C . GLY A 1 115 ? -18.538 -2.121 4.189 1.00 91.38 115 GLY A C 1
ATOM 934 O O . GLY A 1 115 ? -18.385 -0.903 4.245 1.00 91.38 115 GLY A O 1
ATOM 935 N N . GLU A 1 116 ? -18.820 -2.856 5.266 1.00 93.75 116 GLU A N 1
ATOM 936 C CA . GLU A 1 116 ? -19.032 -2.292 6.606 1.00 93.75 116 GLU A CA 1
ATOM 937 C C . GLU A 1 116 ? -17.843 -1.439 7.061 1.00 93.75 116 GLU A C 1
ATOM 939 O O . GLU A 1 116 ? -18.016 -0.320 7.546 1.00 93.75 116 GLU A O 1
ATOM 944 N N . LEU A 1 117 ? -16.616 -1.940 6.881 1.00 91.38 117 LEU A N 1
ATOM 945 C CA . LEU A 1 117 ? -15.413 -1.195 7.241 1.00 91.38 117 LEU A CA 1
ATOM 946 C C . LEU A 1 117 ? -15.309 0.120 6.458 1.00 91.38 117 LEU A C 1
ATOM 948 O O . LEU A 1 117 ? -14.999 1.156 7.047 1.00 91.38 117 LEU A O 1
ATOM 952 N N . ARG A 1 118 ? -15.586 0.098 5.149 1.00 90.44 118 ARG A N 1
ATOM 953 C CA . ARG A 1 118 ? -15.564 1.304 4.308 1.00 90.44 118 ARG A CA 1
ATOM 954 C C . ARG A 1 118 ? -16.585 2.334 4.769 1.00 90.44 118 ARG A C 1
ATOM 956 O O . ARG A 1 118 ? -16.229 3.505 4.872 1.00 90.44 118 ARG A O 1
ATOM 963 N N . GLU A 1 119 ? -17.808 1.917 5.085 1.00 93.50 119 GLU A N 1
ATOM 964 C CA . GLU A 1 119 ? -18.834 2.839 5.582 1.00 93.50 119 GLU A CA 1
ATOM 965 C C . GLU A 1 119 ? -18.465 3.418 6.949 1.00 93.50 119 GLU A C 1
ATOM 967 O O . GLU A 1 119 ? -18.602 4.621 7.160 1.00 93.50 119 GLU A O 1
ATOM 972 N N . ARG A 1 120 ? -17.892 2.613 7.854 1.00 91.19 120 ARG A N 1
ATOM 973 C CA . ARG A 1 120 ? -17.405 3.108 9.154 1.00 91.19 120 ARG A CA 1
ATOM 974 C C . ARG A 1 120 ? -16.295 4.143 8.997 1.00 91.19 120 ARG A C 1
ATOM 976 O O . ARG A 1 120 ? -16.326 5.173 9.667 1.00 91.19 120 ARG A O 1
ATOM 983 N N . VAL A 1 121 ? -15.334 3.891 8.108 1.00 91.12 121 VAL A N 1
ATOM 984 C CA . VAL A 1 121 ? -14.264 4.853 7.803 1.00 91.12 121 VAL A CA 1
ATOM 985 C C . VAL A 1 121 ? -14.844 6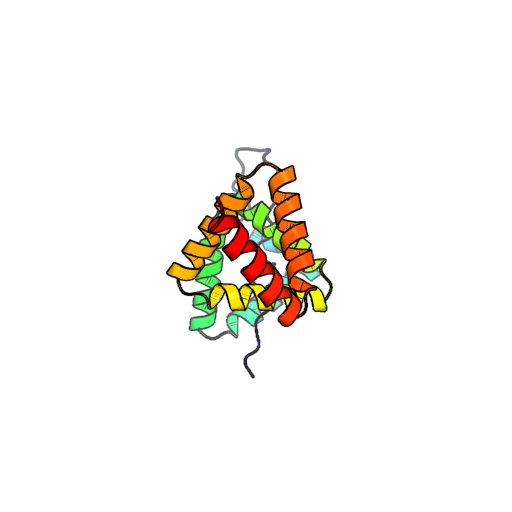.117 7.172 1.00 91.12 121 VAL A C 1
ATOM 987 O O . VAL A 1 121 ? -14.477 7.217 7.574 1.00 91.12 121 VAL A O 1
ATOM 990 N N . ARG A 1 122 ? -15.785 5.986 6.230 1.00 92.19 122 ARG A N 1
ATOM 991 C CA . ARG A 1 122 ? -16.457 7.130 5.604 1.00 92.19 122 ARG A CA 1
ATOM 992 C C . ARG A 1 122 ? -17.206 7.975 6.632 1.00 92.19 122 ARG A C 1
ATOM 994 O O . ARG A 1 122 ? -17.077 9.193 6.595 1.00 92.19 122 ARG A O 1
ATOM 1001 N N . ALA A 1 123 ? -17.965 7.352 7.532 1.00 91.44 123 ALA A N 1
ATOM 1002 C CA . ALA A 1 123 ? -18.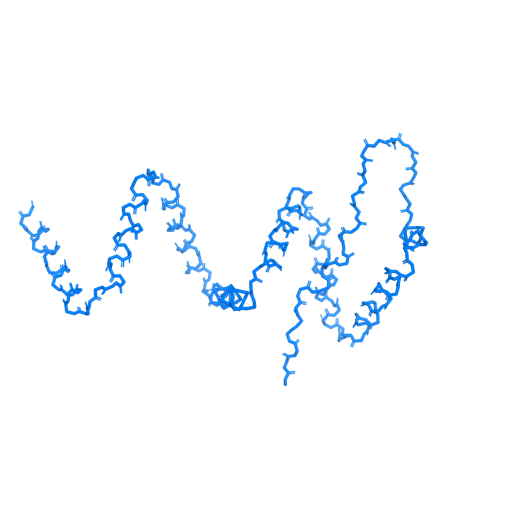671 8.050 8.602 1.00 91.44 123 ALA A CA 1
ATOM 1003 C C . ALA A 1 123 ? -17.684 8.805 9.501 1.00 91.44 123 ALA A C 1
ATOM 1005 O O . ALA A 1 123 ? -17.827 10.007 9.689 1.00 91.44 123 ALA A O 1
ATOM 1006 N N . TYR A 1 124 ? -16.611 8.142 9.945 1.00 89.62 124 TYR A N 1
ATOM 1007 C CA . TYR A 1 124 ? -15.557 8.775 10.740 1.00 89.62 124 TYR A CA 1
ATOM 1008 C C . TYR A 1 124 ? -14.918 9.985 10.036 1.00 89.62 124 TYR A C 1
ATOM 1010 O O . TYR A 1 124 ? -14.724 11.026 10.654 1.00 89.62 124 TYR A O 1
ATOM 1018 N N . LEU A 1 125 ? -14.629 9.886 8.735 1.00 90.06 125 LEU A N 1
ATOM 1019 C CA . LEU A 1 125 ? -14.062 10.983 7.942 1.00 90.06 125 LEU A CA 1
ATOM 1020 C C . LEU A 1 125 ? -15.058 12.111 7.622 1.00 90.06 125 LEU A C 1
ATOM 1022 O O . LEU A 1 125 ? -14.636 13.124 7.065 1.00 90.06 125 LEU A O 1
ATOM 1026 N N . LYS A 1 126 ? -16.347 11.966 7.946 1.00 92.81 126 LYS A N 1
ATOM 1027 C CA . LYS A 1 126 ? -17.350 13.039 7.845 1.00 92.81 126 LYS A CA 1
ATOM 1028 C C . LYS A 1 126 ? -17.539 13.811 9.152 1.00 92.81 126 LYS A C 1
ATOM 1030 O O . LYS A 1 126 ? -17.998 14.944 9.103 1.00 92.81 126 LYS A O 1
ATOM 1035 N N . GLU A 1 127 ? -17.166 13.233 10.291 1.00 93.25 127 GLU A N 1
ATOM 1036 C CA . GLU A 1 127 ? -17.279 13.883 11.606 1.00 93.25 127 GLU A CA 1
ATOM 1037 C C . GLU A 1 127 ? -16.436 15.166 11.703 1.00 93.25 127 GLU A C 1
ATOM 1039 O O . GLU A 1 127 ? -15.450 15.318 10.979 1.00 93.25 127 GLU A O 1
ATOM 1044 N N . HIS A 1 128 ? -16.756 16.068 12.636 1.00 94.31 128 HIS A N 1
ATOM 1045 C CA . HIS A 1 128 ? -15.918 17.244 12.923 1.00 94.31 128 HIS A CA 1
ATOM 1046 C C . HIS A 1 128 ? -14.509 16.816 13.402 1.00 94.31 128 HIS A C 1
ATOM 1048 O O . HIS A 1 128 ? -14.415 15.811 14.115 1.00 94.31 128 HIS A O 1
ATOM 1054 N N . PRO A 1 129 ? -13.408 17.521 13.059 1.00 91.69 129 PRO A N 1
ATOM 1055 C CA . PRO A 1 129 ? -12.048 17.138 13.465 1.00 91.69 129 PRO A CA 1
ATOM 1056 C C . PRO A 1 129 ? -11.893 16.885 14.971 1.00 91.69 129 PRO A C 1
ATOM 1058 O O . PRO A 1 129 ? -11.359 15.851 15.367 1.00 91.69 129 PRO A O 1
ATOM 1061 N N . GLU A 1 130 ? -12.463 17.753 15.805 1.00 93.06 130 GLU A N 1
ATOM 1062 C CA . GLU A 1 130 ? -12.467 17.597 17.268 1.00 93.06 130 GLU A CA 1
ATOM 1063 C C . GLU A 1 130 ? -13.189 16.316 17.697 1.00 93.06 130 GLU A C 1
ATOM 1065 O O . GLU A 1 130 ? -12.741 15.574 18.573 1.00 93.06 130 GLU A O 1
ATOM 1070 N N . ARG A 1 131 ? -14.304 15.997 17.029 1.00 91.81 131 ARG A N 1
ATOM 1071 C CA . ARG A 1 131 ? -15.064 14.784 17.318 1.00 91.81 131 ARG A CA 1
ATOM 1072 C C . ARG A 1 131 ? -14.274 13.537 16.938 1.00 91.81 131 ARG A C 1
ATOM 1074 O O . ARG A 1 131 ? -14.283 12.558 17.686 1.00 91.81 131 ARG A O 1
ATOM 1081 N N . ARG A 1 132 ? -13.542 13.575 15.823 1.00 92.62 132 ARG A N 1
ATOM 1082 C CA . ARG A 1 132 ? -12.632 12.496 15.412 1.00 92.62 132 ARG A CA 1
ATOM 1083 C C . ARG A 1 132 ? -11.508 12.288 16.415 1.00 92.62 132 ARG A C 1
ATOM 1085 O O . ARG A 1 132 ? -11.200 11.138 16.732 1.00 92.62 132 ARG A O 1
ATOM 1092 N N . GLU A 1 133 ? -10.908 13.366 16.908 1.00 90.06 133 GLU A N 1
ATOM 1093 C CA . GLU A 1 133 ? -9.850 13.306 17.916 1.00 90.06 133 GLU A CA 1
ATOM 1094 C C . GLU A 1 133 ? -10.366 12.698 19.218 1.00 90.06 133 GLU A C 1
ATOM 1096 O O . GLU A 1 133 ? -9.786 11.731 19.717 1.00 90.06 133 GLU A O 1
ATOM 1101 N N . GLN A 1 134 ? -11.524 13.157 19.690 1.00 91.88 134 GLN A N 1
ATOM 1102 C CA . GLN A 1 134 ? -12.172 12.597 20.868 1.00 91.88 134 GLN A CA 1
ATOM 1103 C C . GLN A 1 134 ? -12.488 11.105 20.690 1.00 91.88 134 GLN A C 1
ATOM 1105 O O . GLN A 1 134 ? -12.296 10.304 21.604 1.00 91.88 134 GLN A O 1
ATOM 1110 N N . MET A 1 135 ? -12.946 10.685 19.505 1.00 90.44 135 MET A N 1
ATOM 1111 C CA . MET A 1 135 ? -13.161 9.265 19.204 1.00 90.44 135 MET A CA 1
ATOM 1112 C C . MET A 1 135 ? -11.858 8.458 19.274 1.00 90.44 135 MET A C 1
ATOM 1114 O O . MET A 1 135 ? -11.859 7.354 19.826 1.00 90.44 135 MET A O 1
ATOM 1118 N N . LEU A 1 136 ? -10.751 8.983 18.740 1.00 90.25 136 LEU A N 1
ATOM 1119 C CA . LEU A 1 136 ? -9.441 8.330 18.821 1.00 90.25 136 LEU A CA 1
ATOM 1120 C C . LEU A 1 136 ? -8.938 8.247 20.259 1.00 90.25 136 LEU A C 1
ATOM 1122 O O . LEU A 1 136 ? -8.420 7.206 20.660 1.00 90.25 136 LEU A O 1
ATOM 1126 N N . GLU A 1 137 ? -9.106 9.310 21.038 1.00 93.12 137 GLU A N 1
ATOM 1127 C CA . GLU A 1 137 ? -8.730 9.334 22.446 1.00 93.12 137 GLU A CA 1
ATOM 1128 C C . GLU A 1 137 ? -9.542 8.321 23.254 1.00 93.12 137 GLU A C 1
ATOM 1130 O O . GLU A 1 137 ? -8.965 7.506 23.973 1.00 93.12 137 GLU A O 1
ATOM 1135 N N . ASN A 1 138 ? -10.860 8.279 23.050 1.00 92.25 138 ASN A N 1
ATOM 1136 C CA . ASN A 1 138 ? -11.727 7.271 23.649 1.00 92.25 138 ASN A CA 1
ATOM 1137 C C . ASN A 1 138 ? -11.262 5.857 23.283 1.00 92.25 138 ASN A C 1
ATOM 1139 O O . ASN A 1 138 ? -11.160 5.004 24.158 1.00 92.25 138 ASN A O 1
ATOM 1143 N N . MET A 1 139 ? -10.914 5.600 22.016 1.00 90.50 139 MET A N 1
ATOM 1144 C CA . MET A 1 139 ? -10.372 4.305 21.584 1.00 90.50 139 MET A CA 1
ATOM 1145 C C . MET A 1 139 ? -9.004 3.981 22.201 1.00 90.50 139 MET A C 1
ATOM 1147 O O . MET A 1 139 ? -8.727 2.806 22.455 1.00 90.50 139 MET A O 1
ATOM 1151 N N . ARG A 1 140 ? -8.139 4.981 22.418 1.00 91.81 140 ARG A N 1
ATOM 1152 C CA . ARG A 1 140 ? -6.846 4.812 23.102 1.00 91.81 140 ARG A CA 1
ATOM 1153 C C . ARG A 1 140 ? -7.057 4.441 24.566 1.00 91.81 140 ARG A C 1
ATOM 1155 O O . ARG A 1 140 ? -6.555 3.401 24.987 1.00 91.81 140 ARG A O 1
ATOM 1162 N N . ARG A 1 141 ? -7.877 5.213 25.288 1.00 91.81 141 ARG A N 1
ATOM 1163 C CA . ARG A 1 141 ? -8.278 4.914 26.672 1.00 91.81 141 ARG A CA 1
ATOM 1164 C C . ARG A 1 141 ? -8.879 3.513 26.759 1.00 91.81 141 ARG A C 1
ATOM 1166 O O . ARG A 1 141 ? -8.479 2.716 27.599 1.00 91.81 141 ARG A O 1
ATOM 1173 N N . TRP A 1 142 ? -9.759 3.157 25.819 1.00 90.62 142 TRP A N 1
ATOM 1174 C CA . TRP A 1 142 ? -10.445 1.870 25.863 1.00 90.62 142 TRP A CA 1
ATOM 1175 C C . TRP A 1 142 ? -9.496 0.674 25.731 1.00 90.62 142 TRP A C 1
ATOM 1177 O O . TRP A 1 142 ? -9.649 -0.339 26.416 1.00 90.62 142 TRP A O 1
ATOM 1187 N N . ARG A 1 143 ? -8.487 0.802 24.857 1.00 90.75 143 ARG A N 1
ATOM 1188 C CA . ARG A 1 143 ? -7.442 -0.211 24.652 1.00 90.75 143 ARG A CA 1
ATOM 1189 C C . ARG A 1 143 ? -6.573 -0.425 25.892 1.00 90.75 143 ARG A C 1
ATOM 1191 O O . ARG A 1 143 ? -6.142 -1.552 26.097 1.00 90.75 143 ARG A O 1
ATOM 1198 N N . GLN A 1 144 ? -6.378 0.607 26.709 1.00 92.00 144 GLN A N 1
ATOM 1199 C CA . GLN A 1 144 ? -5.575 0.553 27.936 1.00 92.00 144 GLN A CA 1
ATOM 1200 C C . GLN A 1 144 ? -6.334 -0.008 29.148 1.00 92.00 144 GLN A C 1
ATOM 1202 O O . GLN A 1 144 ? -5.702 -0.446 30.101 1.00 92.00 144 GLN A O 1
ATOM 1207 N N . MET A 1 145 ? -7.670 -0.015 29.126 1.00 94.75 145 MET A N 1
ATOM 1208 C CA . MET A 1 145 ? -8.467 -0.496 30.261 1.00 94.75 145 MET A CA 1
ATOM 1209 C C . MET A 1 145 ? -8.426 -2.023 30.408 1.00 94.75 145 MET A C 1
ATOM 1211 O O . MET A 1 145 ? -8.488 -2.752 29.409 1.00 94.75 145 MET A O 1
ATOM 1215 N N . SER A 1 146 ? -8.400 -2.490 31.662 1.00 95.75 146 SER A N 1
ATOM 1216 C CA . SER A 1 146 ? -8.564 -3.901 32.029 1.00 95.75 146 SER A CA 1
ATOM 1217 C C . SER A 1 146 ? -9.972 -4.397 31.696 1.00 95.75 146 SER A C 1
ATOM 1219 O O . SER A 1 146 ? -10.899 -3.605 31.524 1.00 95.75 146 SER A O 1
ATOM 1221 N N . GLN A 1 147 ? -10.162 -5.716 31.605 1.00 91.75 147 GLN A N 1
ATOM 1222 C CA . GLN A 1 147 ? -11.474 -6.299 31.308 1.00 91.75 147 GLN A CA 1
ATOM 1223 C C . GLN A 1 147 ? -12.554 -5.863 32.313 1.00 91.75 147 GLN A C 1
ATOM 1225 O O . GLN A 1 147 ? -13.663 -5.540 31.890 1.00 91.75 147 GLN A O 1
ATOM 1230 N N . GLU A 1 148 ? -12.213 -5.797 33.600 1.00 94.69 148 GLU A N 1
ATOM 1231 C CA . GLU A 1 148 ? -13.100 -5.355 34.683 1.00 94.69 148 GLU A CA 1
ATOM 1232 C C . GLU A 1 148 ? -13.484 -3.880 34.526 1.00 94.69 148 GLU A C 1
ATOM 1234 O O . GLU A 1 148 ? -14.667 -3.554 34.434 1.00 94.69 148 GLU A O 1
ATOM 1239 N N . GLN A 1 149 ? -12.495 -3.000 34.321 1.00 93.12 149 GLN A N 1
ATOM 1240 C CA . GLN A 1 149 ? -12.736 -1.592 33.987 1.00 93.12 149 GLN A CA 1
ATOM 1241 C C . GLN A 1 149 ? -13.630 -1.462 32.748 1.00 93.12 149 GLN A C 1
ATOM 1243 O O . GLN A 1 149 ? -14.419 -0.516 32.631 1.00 93.12 149 GLN A O 1
ATOM 1248 N N . ARG A 1 150 ? -13.532 -2.420 31.808 1.00 93.62 150 ARG A N 1
ATOM 1249 C CA . ARG A 1 150 ? -14.409 -2.431 30.642 1.00 93.62 150 ARG A CA 1
ATOM 1250 C C . ARG A 1 150 ? -15.852 -2.790 30.941 1.00 93.62 150 ARG A C 1
ATOM 1252 O O . ARG A 1 150 ? -16.754 -2.244 30.302 1.00 93.62 150 ARG A O 1
ATOM 1259 N N . GLN A 1 151 ? -16.075 -3.725 31.849 1.00 92.94 151 GLN A N 1
ATOM 1260 C CA . GLN A 1 151 ? -17.418 -4.107 32.268 1.00 92.94 151 GLN A CA 1
ATOM 1261 C C . GLN A 1 151 ? -18.072 -2.970 33.047 1.00 92.94 151 GLN A C 1
ATOM 1263 O O . GLN A 1 151 ? -19.153 -2.526 32.665 1.00 92.94 151 GLN A O 1
ATOM 1268 N N . GLU A 1 152 ? -17.353 -2.393 34.003 1.00 94.50 152 GLU A N 1
ATOM 1269 C CA . GLU A 1 152 ? -17.856 -1.310 34.844 1.00 94.50 152 GLU A CA 1
ATOM 1270 C C . GLU A 1 152 ? -18.266 -0.077 34.015 1.00 94.50 152 GLU A C 1
ATOM 1272 O O . GLU A 1 152 ? -19.365 0.463 34.155 1.00 94.50 152 GLU A O 1
ATOM 1277 N N . ALA A 1 153 ? -17.435 0.349 33.055 1.00 91.06 153 ALA A N 1
ATOM 1278 C CA . ALA A 1 153 ? -17.784 1.478 32.192 1.00 91.06 153 ALA A CA 1
ATOM 1279 C C . ALA A 1 153 ? -18.994 1.186 31.280 1.00 91.06 153 ALA A C 1
ATOM 1281 O O . ALA A 1 153 ? -19.748 2.106 30.947 1.00 91.06 153 ALA A O 1
ATOM 1282 N N . ARG A 1 154 ? -19.216 -0.077 30.880 1.00 91.50 154 ARG A N 1
ATOM 1283 C CA . ARG A 1 154 ? -20.423 -0.480 30.134 1.00 91.50 154 ARG A CA 1
ATOM 1284 C C . ARG A 1 154 ? -21.665 -0.431 31.015 1.00 91.50 154 ARG A C 1
ATOM 1286 O O . ARG A 1 154 ? -22.706 0.010 30.532 1.00 91.50 154 ARG A O 1
ATOM 1293 N N . GLU A 1 155 ? -21.565 -0.860 32.267 1.00 93.19 155 GLU A N 1
ATOM 1294 C CA . GLU A 1 155 ? -22.660 -0.809 33.240 1.00 93.19 155 GLU A CA 1
ATOM 1295 C C . GLU A 1 155 ? -23.050 0.631 33.555 1.00 93.19 155 GLU A C 1
ATOM 1297 O O . GLU A 1 155 ? -24.208 0.996 33.348 1.00 93.19 155 GLU A O 1
ATOM 1302 N N . ARG A 1 156 ? -22.072 1.498 33.848 1.00 91.88 156 ARG A N 1
ATOM 1303 C CA . ARG A 1 156 ? -22.305 2.942 34.022 1.00 91.88 156 ARG A CA 1
ATOM 1304 C C . ARG A 1 156 ? -23.026 3.571 32.825 1.00 91.88 156 ARG A C 1
ATOM 1306 O O . ARG A 1 156 ? -23.901 4.421 32.983 1.00 91.88 156 ARG A O 1
ATOM 1313 N N . LEU A 1 157 ? -22.679 3.164 31.602 1.00 88.88 157 LEU A N 1
ATOM 1314 C CA . LEU A 1 157 ? -23.354 3.618 30.378 1.00 88.88 157 LEU A CA 1
ATOM 1315 C C . LEU A 1 157 ? -24.792 3.097 30.257 1.00 88.88 157 LEU A C 1
ATOM 1317 O O . LEU A 1 157 ? -25.653 3.827 29.763 1.00 88.88 157 LEU A O 1
ATOM 1321 N N . ARG A 1 158 ? -25.054 1.854 30.679 1.00 91.81 158 ARG A N 1
ATOM 1322 C CA . ARG A 1 158 ? -26.400 1.260 30.696 1.00 91.81 158 ARG A CA 1
ATOM 1323 C C . ARG A 1 158 ? -27.297 1.964 31.709 1.00 91.81 158 ARG A C 1
ATOM 1325 O O . ARG A 1 158 ? -28.402 2.352 31.348 1.00 91.81 158 ARG A O 1
ATOM 1332 N N . GLU A 1 159 ? -26.808 2.201 32.921 1.00 92.06 159 GLU A N 1
ATOM 1333 C CA . GLU A 1 159 ? -27.554 2.902 33.973 1.00 92.06 159 GLU A CA 1
ATOM 1334 C C . GLU A 1 159 ? -27.898 4.336 33.571 1.00 92.06 159 GLU A C 1
ATOM 1336 O O . GLU A 1 159 ? -29.055 4.743 33.650 1.00 92.06 159 GLU A O 1
ATOM 1341 N N . ARG A 1 160 ? -26.933 5.081 33.014 1.00 91.75 160 ARG A N 1
ATOM 1342 C CA . ARG A 1 160 ? -27.180 6.436 32.486 1.00 91.75 160 ARG A CA 1
ATOM 1343 C C . ARG A 1 160 ? -28.250 6.485 31.396 1.00 91.75 160 ARG A C 1
ATOM 1345 O O . ARG A 1 160 ? -28.895 7.514 31.247 1.00 91.75 160 ARG A O 1
ATOM 1352 N N . ARG A 1 161 ? -28.393 5.421 30.598 1.00 87.62 161 ARG A N 1
ATOM 1353 C CA . ARG A 1 161 ? -29.441 5.312 29.569 1.00 87.62 161 ARG A CA 1
ATOM 1354 C C . ARG A 1 161 ? -30.791 4.893 30.139 1.00 87.62 161 ARG A C 1
ATOM 1356 O O . ARG A 1 161 ? -31.793 5.208 29.524 1.00 87.62 161 ARG A O 1
ATOM 1363 N N . ARG A 1 162 ? -30.806 4.164 31.258 1.00 87.94 162 ARG A N 1
ATOM 1364 C CA . ARG A 1 162 ? -32.030 3.744 31.952 1.00 87.94 162 ARG A CA 1
ATOM 1365 C C . ARG A 1 162 ? -32.643 4.878 32.778 1.00 87.94 162 ARG A C 1
ATOM 1367 O O . ARG A 1 162 ? -33.852 4.912 32.943 1.00 87.94 162 ARG A O 1
ATOM 1374 N N . ASN A 1 163 ? -31.801 5.783 33.275 1.00 81.50 163 ASN A N 1
ATOM 1375 C CA . ASN A 1 163 ? -32.193 6.920 34.113 1.00 81.50 163 ASN A CA 1
ATOM 1376 C C . ASN A 1 163 ? -32.390 8.226 33.313 1.00 81.50 163 ASN A C 1
ATOM 1378 O O . ASN A 1 163 ? -32.439 9.302 33.905 1.00 81.50 163 ASN A O 1
ATOM 1382 N N . LYS A 1 164 ? -32.433 8.142 31.980 1.00 63.69 164 LYS A N 1
ATOM 1383 C CA . LYS A 1 164 ? -32.766 9.229 31.051 1.00 63.69 164 LYS A CA 1
ATOM 1384 C C . LYS A 1 164 ? -34.080 8.901 30.367 1.00 63.69 164 LYS A C 1
ATOM 1386 O O . LYS A 1 164 ? -34.818 9.865 30.090 1.00 63.69 164 LYS A O 1
#

Foldseek 3Di:
DDPPDDPPLVVLVPPDDDPPDDPDDDDDDPVRVLVPDDPVNNVVVVVSVVVLVPDDPVVVVVSVVVVVVLVPDDPVVNVVVVVVVVVLVVDDPVVVVVVVVVVVVLVPDDPVRVVVVVVVVVVLVVDDPVVNVVVVVVVVVQVPDDPVSVVVVVVVVVVVVVVD

Radius of gyration: 24.8 Å; chains: 1; bounding box: 58×43×69 Å